Protein AF-A0A0B6XGG4-F1 (afdb_monomer_lite)

Structure (mmCIF, N/CA/C/O backbone):
data_AF-A0A0B6XGG4-F1
#
_entry.id   AF-A0A0B6XGG4-F1
#
loop_
_atom_site.group_PDB
_atom_site.id
_atom_site.type_symbol
_atom_site.label_atom_id
_atom_site.label_alt_id
_atom_site.label_comp_id
_atom_site.label_asym_id
_atom_site.label_entity_id
_atom_site.label_seq_id
_atom_site.pdbx_PDB_ins_code
_atom_site.Cartn_x
_atom_site.Cartn_y
_atom_site.Cartn_z
_atom_site.occupancy
_atom_site.B_iso_or_equiv
_atom_site.auth_seq_id
_atom_site.auth_comp_id
_atom_site.auth_asym_id
_atom_site.auth_atom_id
_atom_site.pdbx_PDB_model_num
ATOM 1 N N . MET A 1 1 ? 6.060 6.194 -51.217 1.00 42.22 1 MET A N 1
ATOM 2 C CA . MET A 1 1 ? 6.346 6.724 -49.867 1.00 42.22 1 MET A CA 1
ATOM 3 C C . MET A 1 1 ? 5.437 6.003 -48.885 1.00 42.22 1 MET A C 1
ATOM 5 O O . MET A 1 1 ? 4.230 6.150 -49.019 1.00 42.22 1 MET A O 1
ATOM 9 N N . ARG A 1 2 ? 5.967 5.172 -47.980 1.00 51.16 2 ARG A N 1
ATOM 10 C CA . ARG A 1 2 ? 5.187 4.666 -46.840 1.00 51.16 2 ARG A CA 1
ATOM 11 C C . ARG A 1 2 ? 5.647 5.401 -45.590 1.00 51.16 2 ARG A C 1
ATOM 13 O O . ARG A 1 2 ? 6.844 5.531 -45.354 1.00 51.16 2 ARG A O 1
ATOM 20 N N . GLN A 1 3 ? 4.668 5.974 -44.905 1.00 61.78 3 GLN A N 1
ATOM 21 C CA . GLN A 1 3 ? 4.800 6.651 -43.629 1.00 61.78 3 GLN A CA 1
ATOM 22 C C . GLN A 1 3 ? 4.923 5.580 -42.551 1.00 61.78 3 GLN A C 1
ATOM 24 O O . GLN A 1 3 ? 3.921 4.954 -42.238 1.00 61.78 3 GLN A O 1
ATOM 29 N N . ASP A 1 4 ? 6.102 5.406 -41.962 1.00 55.62 4 ASP A N 1
ATOM 30 C CA . ASP A 1 4 ? 6.227 4.644 -40.722 1.00 55.62 4 ASP A CA 1
ATOM 31 C C . ASP A 1 4 ? 6.861 5.567 -39.678 1.00 55.62 4 ASP A C 1
ATOM 33 O O . ASP A 1 4 ? 8.064 5.813 -39.665 1.00 55.62 4 ASP A O 1
ATOM 37 N N . ALA A 1 5 ? 6.018 6.135 -38.814 1.00 65.44 5 ALA A N 1
ATOM 38 C CA . ALA A 1 5 ? 6.427 6.996 -37.700 1.00 65.44 5 ALA A CA 1
ATOM 39 C C . ALA A 1 5 ? 7.083 6.211 -36.542 1.00 65.44 5 ALA A C 1
ATOM 41 O O . ALA A 1 5 ? 7.418 6.786 -35.506 1.00 65.44 5 ALA A O 1
ATOM 42 N N . CYS A 1 6 ? 7.264 4.895 -36.693 1.00 69.94 6 CYS A N 1
ATOM 43 C CA . CYS A 1 6 ? 7.815 4.011 -35.674 1.00 69.94 6 CYS A CA 1
ATOM 44 C C . CYS A 1 6 ? 9.075 3.297 -36.169 1.00 69.94 6 CYS A C 1
ATOM 46 O O . CYS A 1 6 ? 9.161 2.833 -37.301 1.00 69.94 6 CYS A O 1
ATOM 48 N N . SER A 1 7 ? 10.053 3.173 -35.273 1.00 87.25 7 SER A N 1
ATOM 49 C CA . SER A 1 7 ? 11.286 2.426 -35.518 1.00 87.25 7 SER A CA 1
ATOM 50 C C . SER A 1 7 ? 11.007 0.936 -35.754 1.00 87.25 7 SER A C 1
ATOM 52 O O . SER A 1 7 ? 10.170 0.338 -35.076 1.00 87.25 7 SER A O 1
ATOM 54 N N . VAL A 1 8 ? 11.792 0.313 -36.640 1.00 86.06 8 VAL A N 1
ATOM 55 C CA . VAL A 1 8 ? 11.779 -1.138 -36.919 1.00 86.06 8 VAL A CA 1
ATOM 56 C C . VAL A 1 8 ? 11.875 -1.972 -35.634 1.00 86.06 8 VAL A C 1
ATOM 58 O O . VAL A 1 8 ? 11.252 -3.025 -35.528 1.00 86.06 8 VAL A O 1
ATOM 61 N N . ARG A 1 9 ? 12.588 -1.481 -34.612 1.00 84.44 9 ARG A N 1
ATOM 62 C CA . ARG A 1 9 ? 12.707 -2.151 -33.307 1.00 84.44 9 ARG A CA 1
ATOM 63 C C . ARG A 1 9 ? 11.371 -2.238 -32.563 1.00 84.44 9 ARG A C 1
ATOM 65 O O . ARG A 1 9 ? 11.122 -3.230 -31.886 1.00 84.44 9 ARG A O 1
ATOM 72 N N . VAL A 1 10 ? 10.526 -1.213 -32.677 1.00 83.00 10 VAL A N 1
ATOM 73 C CA . VAL A 1 10 ? 9.190 -1.188 -32.056 1.00 83.00 10 VAL A CA 1
ATOM 74 C C . VAL A 1 10 ? 8.288 -2.214 -32.734 1.00 83.00 10 VAL A C 1
ATOM 76 O O . VAL A 1 10 ? 7.637 -2.997 -32.050 1.00 83.00 10 VAL A O 1
ATOM 79 N N . ILE A 1 11 ? 8.332 -2.264 -34.068 1.00 86.25 11 ILE A N 1
ATOM 80 C CA . ILE A 1 11 ? 7.570 -3.225 -34.875 1.00 86.25 11 ILE A CA 1
ATOM 81 C C . ILE A 1 11 ? 7.999 -4.658 -34.540 1.00 86.25 11 ILE A C 1
ATOM 83 O O . ILE A 1 11 ? 7.150 -5.503 -34.271 1.00 86.25 11 ILE A O 1
ATOM 87 N N . TYR A 1 12 ? 9.309 -4.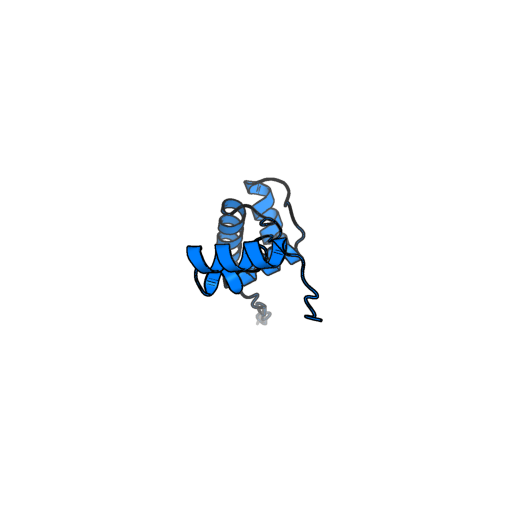922 -34.484 1.00 88.38 12 TYR A N 1
ATOM 88 C CA . TYR A 1 12 ? 9.841 -6.233 -34.107 1.00 88.38 12 TYR A CA 1
ATOM 89 C C . TYR A 1 12 ? 9.359 -6.666 -32.718 1.00 88.38 12 TYR A C 1
ATOM 91 O O . TYR A 1 12 ? 8.876 -7.784 -32.558 1.00 88.38 12 TYR A O 1
ATOM 99 N N . ASN A 1 13 ? 9.443 -5.773 -31.727 1.00 85.00 13 ASN A N 1
ATOM 100 C CA . ASN A 1 13 ? 9.016 -6.084 -30.367 1.00 85.00 13 ASN A CA 1
ATOM 101 C C . ASN A 1 13 ? 7.518 -6.419 -30.308 1.00 85.00 13 ASN A C 1
ATOM 103 O O . ASN A 1 13 ? 7.148 -7.391 -29.669 1.00 85.00 13 ASN A O 1
ATOM 107 N N . TRP A 1 14 ? 6.665 -5.673 -31.016 1.00 87.19 14 TRP A N 1
ATOM 108 C CA . TRP A 1 14 ? 5.224 -5.951 -31.070 1.00 87.19 14 TRP A CA 1
ATOM 109 C C . TRP A 1 14 ? 4.889 -7.285 -31.731 1.00 87.19 14 TRP A C 1
ATOM 111 O O . TRP A 1 14 ? 4.057 -8.030 -31.222 1.00 87.19 14 TRP A O 1
ATOM 121 N N . VAL A 1 15 ? 5.530 -7.602 -32.859 1.00 89.75 15 VAL A N 1
ATOM 122 C CA . VAL A 1 15 ? 5.312 -8.887 -33.541 1.00 89.75 15 VAL A CA 1
ATOM 123 C C . VAL A 1 15 ? 5.746 -10.043 -32.642 1.00 89.75 15 VAL A C 1
ATOM 125 O O . VAL A 1 15 ? 5.035 -11.040 -32.536 1.00 89.75 15 VAL A O 1
ATOM 128 N N . HIS A 1 16 ? 6.881 -9.893 -31.963 1.00 88.44 16 HIS A N 1
ATOM 129 C CA . HIS A 1 16 ? 7.404 -10.909 -31.061 1.00 88.44 16 HIS A CA 1
ATOM 130 C C . HIS A 1 16 ? 6.508 -11.097 -29.826 1.00 88.44 16 HIS A C 1
ATOM 132 O O . HIS A 1 16 ? 6.093 -12.217 -29.540 1.00 88.44 16 HIS A O 1
ATOM 138 N N . THR A 1 17 ? 6.100 -10.013 -29.152 1.00 87.31 17 THR A N 1
ATOM 139 C CA . THR A 1 17 ? 5.214 -10.108 -27.979 1.00 87.31 17 THR A CA 1
ATOM 140 C C . THR A 1 17 ? 3.815 -10.605 -28.327 1.00 87.31 17 THR A C 1
ATOM 142 O O . THR A 1 17 ? 3.201 -11.297 -27.516 1.00 87.31 17 THR A O 1
ATOM 145 N N . TRP A 1 18 ? 3.309 -10.302 -29.526 1.00 89.69 18 TRP A N 1
ATOM 146 C CA . TRP A 1 18 ? 2.075 -10.897 -30.037 1.00 89.69 18 TRP A CA 1
ATOM 147 C C . TRP A 1 18 ? 2.205 -12.410 -30.210 1.00 89.69 18 TRP A C 1
ATOM 149 O O . TRP A 1 18 ? 1.294 -13.149 -29.845 1.00 89.69 18 TRP A O 1
ATOM 159 N N . HIS A 1 19 ? 3.326 -12.880 -30.753 1.00 90.38 19 HIS A N 1
ATOM 160 C CA . HIS A 1 19 ? 3.526 -14.304 -30.989 1.00 90.38 19 HIS A CA 1
ATOM 161 C C . HIS A 1 19 ? 3.635 -15.099 -29.678 1.00 90.38 19 HIS A C 1
ATOM 163 O O . HIS A 1 19 ? 3.124 -16.215 -29.595 1.00 90.38 19 HIS A O 1
ATOM 169 N N . ASP A 1 20 ? 4.248 -14.510 -28.650 1.00 88.19 20 ASP A N 1
ATOM 170 C CA . ASP A 1 20 ? 4.486 -15.183 -27.370 1.00 88.19 20 ASP A CA 1
ATOM 171 C C . ASP A 1 20 ? 3.307 -15.062 -26.388 1.00 88.19 20 ASP A C 1
ATOM 173 O O . ASP A 1 20 ? 3.018 -15.996 -25.641 1.00 88.19 20 ASP A O 1
ATOM 177 N N . PHE A 1 21 ? 2.606 -13.921 -26.380 1.00 84.12 21 PHE A N 1
ATOM 178 C CA . PHE A 1 21 ? 1.598 -13.590 -25.359 1.00 84.12 21 PHE A CA 1
ATOM 179 C C . PHE A 1 21 ? 0.242 -13.157 -25.939 1.00 84.12 21 PHE A C 1
ATOM 181 O O . PHE A 1 21 ? -0.659 -12.752 -25.195 1.00 84.12 21 PHE A O 1
ATOM 188 N N . GLY A 1 22 ? 0.072 -13.214 -27.262 1.00 86.12 22 GLY A N 1
ATOM 189 C CA . GLY A 1 22 ? -1.150 -12.797 -27.944 1.00 86.12 22 GLY A CA 1
ATOM 190 C C . GLY A 1 22 ? -1.519 -11.344 -27.645 1.00 86.12 22 GLY A C 1
ATOM 191 O O . GLY A 1 22 ? -0.670 -10.465 -27.484 1.00 86.12 22 GLY A O 1
ATOM 192 N N . ILE A 1 23 ? -2.820 -11.084 -27.517 1.00 85.12 23 ILE A N 1
ATOM 193 C CA . ILE A 1 23 ? -3.336 -9.736 -27.246 1.00 85.12 23 ILE A CA 1
ATOM 194 C C . ILE A 1 23 ? -2.838 -9.159 -25.910 1.00 85.12 23 ILE A C 1
ATOM 196 O O . ILE A 1 23 ? -2.677 -7.945 -25.789 1.00 85.12 23 ILE A O 1
ATOM 200 N N . ALA A 1 24 ? -2.522 -10.011 -24.929 1.00 80.69 24 ALA A N 1
ATOM 201 C CA . ALA A 1 24 ? -1.978 -9.578 -23.645 1.00 80.69 24 ALA A CA 1
ATOM 202 C C . ALA A 1 24 ? -0.557 -9.004 -23.778 1.00 80.69 24 ALA A C 1
ATOM 204 O O . ALA A 1 24 ? -0.210 -8.095 -23.033 1.00 80.69 24 ALA A O 1
ATOM 205 N N . GLY A 1 25 ? 0.238 -9.465 -24.750 1.00 81.81 25 GLY A N 1
ATOM 206 C CA . GLY A 1 25 ? 1.577 -8.931 -25.034 1.00 81.81 25 GLY A CA 1
ATOM 207 C C . GLY A 1 25 ? 1.580 -7.570 -25.732 1.00 81.81 25 GLY A C 1
ATOM 208 O O . GLY A 1 25 ? 2.557 -6.831 -25.630 1.00 81.81 25 GLY A O 1
ATOM 209 N N . LEU A 1 26 ? 0.490 -7.225 -26.425 1.00 83.19 26 LEU A N 1
ATOM 210 C CA . LEU A 1 26 ? 0.310 -5.913 -27.057 1.00 83.19 26 LEU A CA 1
ATOM 211 C C . LEU A 1 26 ? -0.318 -4.892 -26.100 1.00 83.19 26 LEU A C 1
ATOM 213 O O . LEU A 1 26 ? 0.040 -3.717 -26.126 1.00 83.19 26 LEU A O 1
ATOM 217 N N . LEU A 1 27 ? -1.252 -5.341 -25.256 1.00 80.56 27 LEU A N 1
ATOM 218 C CA . LEU A 1 27 ? -1.910 -4.507 -24.242 1.00 80.56 27 LEU A CA 1
ATOM 219 C C . LEU A 1 27 ? -1.107 -4.408 -22.938 1.00 80.56 27 LEU A C 1
ATOM 221 O O . LEU A 1 27 ? -1.340 -3.508 -22.129 1.00 80.56 27 LEU A O 1
ATOM 225 N N . GLY A 1 28 ? -0.161 -5.323 -22.734 1.00 68.19 28 GLY A N 1
ATOM 226 C CA . GLY A 1 28 ? 0.811 -5.298 -21.656 1.00 68.19 28 GLY A CA 1
ATOM 227 C C . GLY A 1 28 ? 1.764 -4.130 -21.852 1.00 68.19 28 GLY A C 1
ATOM 228 O O . GLY A 1 28 ? 2.791 -4.246 -22.515 1.00 68.19 28 GLY A O 1
ATOM 229 N N . GLY A 1 29 ? 1.413 -2.981 -21.278 1.00 66.12 29 GLY A N 1
ATOM 230 C CA . GLY A 1 29 ? 2.325 -1.851 -21.166 1.00 66.12 29 GLY A CA 1
ATOM 231 C C . GLY A 1 29 ? 3.589 -2.226 -20.389 1.00 66.12 29 GLY A C 1
ATOM 232 O O . GLY A 1 29 ? 3.693 -3.299 -19.795 1.00 66.12 29 GLY A O 1
ATOM 233 N N . HIS A 1 30 ? 4.559 -1.313 -20.369 1.00 64.06 30 HIS A N 1
ATOM 234 C CA . HIS A 1 30 ? 5.780 -1.467 -19.584 1.00 64.06 30 HIS A CA 1
ATOM 235 C C . HIS A 1 30 ? 5.454 -1.967 -18.165 1.00 64.06 30 HIS A C 1
ATOM 237 O O . HIS A 1 30 ? 4.789 -1.269 -17.399 1.00 64.06 30 HIS A O 1
ATOM 243 N N . ALA A 1 31 ? 5.949 -3.155 -17.804 1.00 55.34 31 ALA A N 1
ATOM 244 C CA . ALA A 1 31 ? 5.810 -3.755 -16.474 1.00 55.34 31 ALA A CA 1
ATOM 245 C C . ALA A 1 31 ? 6.657 -3.025 -15.404 1.00 55.34 31 ALA A C 1
ATOM 247 O O . ALA A 1 31 ? 7.156 -3.626 -14.458 1.00 55.34 31 ALA A O 1
ATOM 248 N N . GLY A 1 32 ? 6.857 -1.716 -15.567 1.00 53.59 32 GLY A N 1
ATOM 249 C CA . GLY A 1 32 ? 7.548 -0.832 -14.640 1.00 53.59 32 GLY A CA 1
ATOM 250 C C . GLY A 1 32 ? 6.550 -0.189 -13.693 1.00 53.59 32 GLY A C 1
ATOM 251 O O . GLY A 1 32 ? 6.198 0.981 -13.837 1.00 53.59 32 GLY A O 1
ATOM 252 N N . GLY A 1 33 ? 6.073 -0.963 -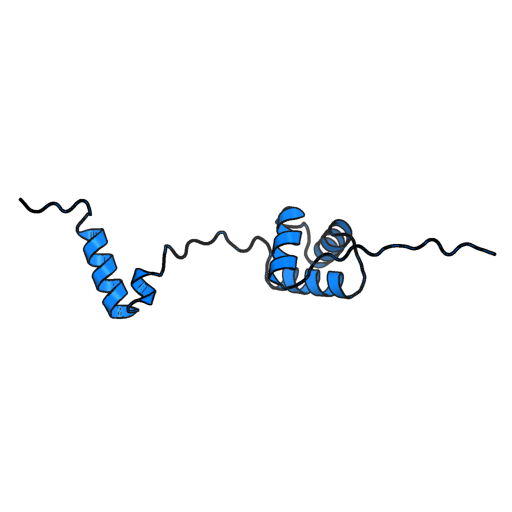12.724 1.00 59.78 33 GLY A N 1
ATOM 253 C CA . GLY A 1 33 ? 5.424 -0.405 -11.544 1.00 59.78 33 GLY A CA 1
ATOM 254 C C . GLY A 1 33 ? 6.474 0.089 -10.551 1.00 59.78 33 GLY A C 1
ATOM 255 O O . GLY A 1 33 ? 7.537 -0.513 -10.408 1.00 59.78 33 GLY A O 1
ATOM 256 N N . ARG A 1 34 ? 6.181 1.175 -9.828 1.00 58.75 34 ARG A N 1
ATOM 257 C CA . ARG A 1 34 ? 6.993 1.583 -8.673 1.00 58.75 34 ARG A CA 1
ATOM 258 C C . ARG A 1 34 ? 7.009 0.420 -7.670 1.00 58.75 34 ARG A C 1
ATOM 260 O O . ARG A 1 34 ? 5.941 -0.119 -7.376 1.00 58.75 34 ARG A O 1
ATOM 267 N N . TYR A 1 35 ? 8.191 0.040 -7.175 1.00 58.31 35 TYR A N 1
ATOM 268 C CA . TYR A 1 35 ? 8.332 -0.998 -6.147 1.00 58.31 35 TYR A CA 1
ATOM 269 C C . TYR A 1 35 ? 7.339 -0.756 -5.005 1.00 58.31 35 TYR A C 1
ATOM 271 O O . TYR A 1 35 ? 7.092 0.393 -4.620 1.00 58.31 35 TYR A O 1
ATOM 279 N N . LEU A 1 36 ? 6.754 -1.844 -4.496 1.00 63.28 36 LEU A N 1
ATOM 280 C CA . LEU A 1 36 ? 5.882 -1.820 -3.326 1.00 63.28 36 LEU A CA 1
ATOM 281 C C . LEU A 1 36 ? 6.604 -1.061 -2.213 1.00 63.28 36 LEU A C 1
ATOM 283 O O . LEU A 1 36 ? 7.663 -1.474 -1.756 1.00 63.28 36 LEU A O 1
ATOM 287 N N . ALA A 1 37 ? 6.031 0.071 -1.803 1.00 74.25 37 ALA A N 1
ATOM 288 C CA . ALA A 1 37 ? 6.639 0.952 -0.811 1.00 74.25 37 ALA A CA 1
ATOM 289 C C . ALA A 1 37 ? 6.726 0.311 0.584 1.00 74.25 37 ALA A C 1
ATOM 291 O O . ALA A 1 37 ? 7.215 0.945 1.503 1.00 74.25 37 ALA A O 1
ATOM 292 N N . MET A 1 38 ? 6.203 -0.904 0.745 1.00 82.44 38 MET A N 1
ATOM 293 C CA . MET A 1 38 ? 6.096 -1.658 1.981 1.00 82.44 38 MET A CA 1
ATOM 294 C C . MET A 1 38 ? 6.163 -3.147 1.627 1.00 82.44 38 MET A C 1
ATOM 296 O O . MET A 1 38 ? 5.540 -3.561 0.644 1.00 82.44 38 MET A O 1
ATOM 300 N N . THR A 1 39 ? 6.913 -3.942 2.390 1.00 87.44 39 THR A N 1
ATOM 301 C CA . THR A 1 39 ? 7.009 -5.385 2.129 1.00 87.44 39 THR A CA 1
ATOM 302 C C . THR A 1 39 ? 5.672 -6.081 2.435 1.00 87.44 39 THR A C 1
ATOM 304 O O . THR A 1 39 ? 4.874 -5.553 3.219 1.00 87.44 39 THR A O 1
ATOM 307 N N . PRO A 1 40 ? 5.379 -7.249 1.834 1.00 86.50 40 PRO A N 1
ATOM 308 C CA . PRO A 1 40 ? 4.140 -7.985 2.100 1.00 86.50 40 PRO A CA 1
ATOM 309 C C . PRO A 1 40 ? 3.894 -8.264 3.592 1.00 86.50 40 PRO A C 1
ATOM 311 O O . PRO A 1 40 ? 2.755 -8.190 4.053 1.00 86.50 40 PRO A O 1
ATOM 314 N N . GLU A 1 41 ? 4.953 -8.512 4.361 1.00 88.62 41 GLU A N 1
ATOM 315 C CA . GLU A 1 41 ? 4.906 -8.813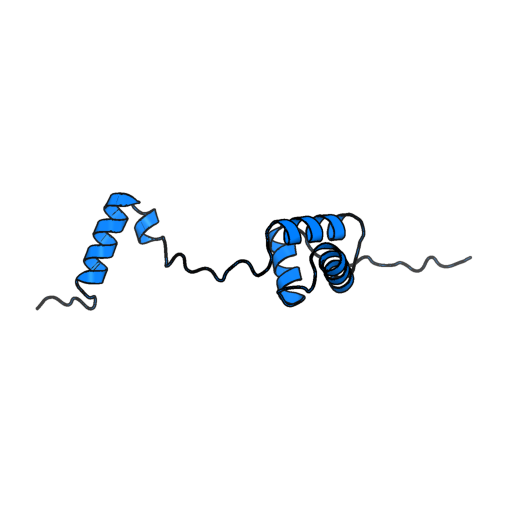 5.797 1.00 88.62 41 GLU A CA 1
ATOM 316 C C . GLU A 1 41 ? 4.484 -7.586 6.620 1.00 88.62 41 GLU A C 1
ATOM 318 O O . GLU A 1 41 ? 3.637 -7.676 7.517 1.00 88.62 41 GLU A O 1
ATOM 323 N N . MET A 1 42 ? 5.024 -6.412 6.277 1.00 90.88 42 MET A N 1
ATOM 324 C CA . MET A 1 42 ? 4.626 -5.141 6.883 1.00 90.88 42 MET A CA 1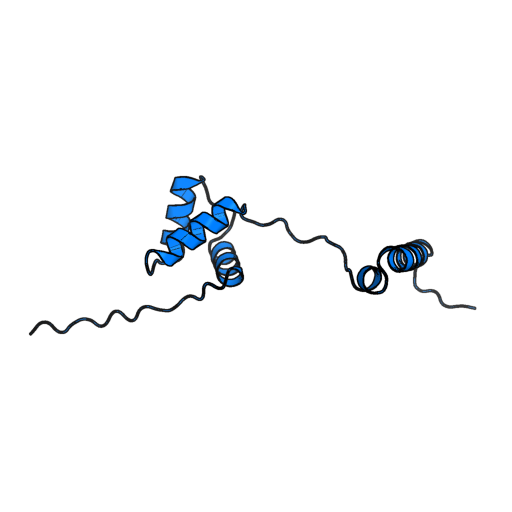
ATOM 325 C C . MET A 1 42 ? 3.165 -4.807 6.558 1.00 90.88 42 MET A C 1
ATOM 327 O O . MET A 1 42 ? 2.439 -4.319 7.425 1.00 90.88 42 MET A O 1
ATOM 331 N N . ILE A 1 43 ? 2.707 -5.114 5.336 1.00 89.75 43 ILE A N 1
ATOM 332 C CA . ILE A 1 43 ? 1.307 -4.918 4.929 1.00 89.75 43 ILE A CA 1
ATOM 333 C C . ILE A 1 43 ? 0.377 -5.814 5.748 1.00 89.75 43 ILE A C 1
ATOM 335 O O . ILE A 1 43 ? -0.625 -5.320 6.262 1.00 89.75 43 ILE A O 1
ATOM 339 N N . ALA A 1 44 ? 0.707 -7.098 5.900 1.00 91.06 44 ALA A N 1
ATOM 340 C CA . ALA A 1 44 ? -0.079 -8.027 6.712 1.00 91.06 44 ALA A CA 1
ATOM 341 C C . ALA A 1 44 ? -0.188 -7.541 8.165 1.00 91.06 44 ALA A C 1
ATOM 343 O O . ALA A 1 44 ? -1.285 -7.445 8.712 1.00 91.06 44 ALA A O 1
ATOM 344 N N . THR A 1 45 ? 0.933 -7.109 8.743 1.00 91.25 45 THR A N 1
ATOM 345 C CA . THR A 1 45 ? 0.978 -6.544 10.100 1.00 91.25 45 THR A CA 1
ATOM 346 C C . THR A 1 45 ? 0.112 -5.288 10.226 1.00 91.25 45 THR A C 1
ATOM 348 O O . THR A 1 45 ? -0.646 -5.143 11.184 1.00 91.25 45 THR A O 1
ATOM 351 N N . ALA A 1 46 ? 0.182 -4.383 9.246 1.00 89.69 46 ALA A N 1
ATOM 352 C CA . ALA A 1 46 ? -0.632 -3.172 9.228 1.00 89.69 46 ALA A CA 1
ATOM 353 C C . ALA A 1 46 ? -2.135 -3.486 9.147 1.00 89.69 46 ALA A C 1
ATOM 355 O O . ALA A 1 46 ? -2.938 -2.803 9.783 1.00 89.69 46 ALA A O 1
ATOM 356 N N . VAL A 1 47 ? -2.514 -4.520 8.386 1.00 89.94 47 VAL A N 1
ATOM 357 C CA . VAL A 1 47 ? -3.900 -5.000 8.278 1.00 89.94 47 VAL A CA 1
ATOM 358 C C . VAL A 1 47 ? -4.375 -5.597 9.601 1.00 89.94 47 VAL A C 1
ATOM 360 O O . VAL A 1 47 ? -5.453 -5.233 10.062 1.00 89.94 47 VAL A O 1
ATOM 363 N N . GLU A 1 48 ? -3.578 -6.448 10.249 1.00 90.38 48 GLU A N 1
ATOM 364 C CA . GLU A 1 48 ? -3.920 -7.019 11.560 1.00 90.38 48 GLU A CA 1
ATOM 365 C C . GLU A 1 48 ? -4.166 -5.929 12.612 1.00 90.38 48 GLU A C 1
ATOM 367 O O . GLU A 1 48 ? -5.193 -5.944 13.292 1.00 90.38 48 GLU A O 1
ATOM 372 N N . ILE A 1 49 ? -3.266 -4.943 12.696 1.00 88.62 49 ILE A N 1
ATOM 373 C CA . ILE A 1 49 ? -3.381 -3.815 13.631 1.00 88.62 49 ILE A CA 1
ATOM 374 C C . ILE A 1 49 ? -4.606 -2.948 13.303 1.00 88.62 49 ILE A C 1
ATOM 376 O O . ILE A 1 49 ? -5.298 -2.480 14.203 1.00 88.62 49 ILE A O 1
ATOM 380 N N . ALA A 1 50 ? -4.901 -2.727 12.021 1.00 87.62 50 ALA A N 1
ATOM 381 C CA . ALA A 1 50 ? -6.078 -1.964 11.608 1.00 87.62 50 ALA A CA 1
ATOM 382 C C . ALA A 1 50 ? -7.404 -2.695 11.892 1.00 87.62 50 ALA A C 1
ATOM 384 O O . ALA A 1 50 ? -8.440 -2.044 12.029 1.00 87.62 50 ALA A O 1
ATOM 385 N N . CYS A 1 51 ? -7.383 -4.028 11.948 1.00 83.69 51 CYS A N 1
ATOM 386 C CA . CYS A 1 51 ? -8.556 -4.860 12.210 1.00 83.69 51 CYS A CA 1
ATOM 387 C C . CYS A 1 51 ? -8.833 -5.072 13.704 1.00 83.69 51 CYS A C 1
ATOM 389 O O . CYS A 1 51 ? -9.985 -5.322 14.061 1.00 83.69 51 CYS A O 1
ATOM 391 N N . SER A 1 52 ? -7.820 -4.996 14.572 1.00 81.12 52 SER A N 1
ATOM 392 C CA . SER A 1 52 ? -7.986 -5.248 16.010 1.00 81.12 52 SER A CA 1
ATOM 393 C C . SER A 1 52 ? -8.756 -4.135 16.725 1.00 81.12 52 SER A C 1
ATOM 395 O O . SER A 1 52 ? -9.603 -4.408 17.574 1.00 81.12 52 SER A O 1
ATOM 397 N N . GLU A 1 53 ? -8.506 -2.879 16.360 1.00 70.56 53 GLU A N 1
ATOM 398 C CA . GLU A 1 53 ? -9.120 -1.704 16.974 1.00 70.56 53 GLU A CA 1
ATOM 399 C C . GLU A 1 53 ? -9.395 -0.618 15.924 1.00 70.56 53 GLU A C 1
ATOM 401 O O . GLU A 1 53 ? -8.719 -0.524 14.901 1.00 70.56 53 GLU A O 1
ATOM 406 N N . SER A 1 54 ? -10.362 0.274 16.187 1.00 69.88 54 SER A N 1
ATOM 407 C CA . SER A 1 54 ? -10.589 1.463 15.352 1.00 69.88 54 SER A CA 1
ATOM 408 C C . SER A 1 54 ? -9.480 2.501 15.580 1.00 69.88 54 SER A C 1
ATOM 410 O O . SER A 1 54 ? -9.688 3.531 16.230 1.00 69.88 54 SER A O 1
ATOM 412 N N . LEU A 1 55 ? -8.280 2.203 15.089 1.00 76.19 55 LEU A N 1
ATOM 413 C CA . LEU A 1 55 ? -7.085 3.015 15.268 1.00 76.19 55 LEU A CA 1
ATOM 414 C C . LEU A 1 55 ? -6.990 4.128 14.228 1.00 76.19 55 LEU A C 1
ATOM 416 O O . LEU A 1 55 ? -7.480 4.041 13.101 1.00 76.19 55 LEU A O 1
ATOM 420 N N . THR A 1 56 ? -6.318 5.209 14.617 1.00 84.50 56 THR A N 1
ATOM 421 C CA . THR A 1 56 ? -5.886 6.223 13.660 1.00 84.50 56 THR A CA 1
ATOM 422 C C . THR A 1 56 ? -4.733 5.677 12.824 1.00 84.50 56 THR A C 1
ATOM 424 O O . THR A 1 56 ? -3.942 4.852 13.277 1.00 84.50 56 THR A O 1
ATOM 427 N N . LEU A 1 57 ? -4.595 6.195 11.606 1.00 87.12 57 LEU A N 1
ATOM 428 C CA . LEU A 1 57 ? -3.528 5.816 10.680 1.00 87.12 57 LEU A CA 1
ATOM 429 C C . LEU A 1 57 ? -2.119 5.961 11.286 1.00 87.12 57 LEU A C 1
ATOM 431 O O . LEU A 1 57 ? -1.256 5.131 11.034 1.00 87.12 57 LEU A O 1
ATOM 435 N N . ALA A 1 58 ? -1.905 6.981 12.124 1.00 88.12 58 ALA A N 1
ATOM 436 C CA . ALA A 1 58 ? -0.641 7.191 12.827 1.00 88.12 58 ALA A CA 1
ATOM 437 C C . ALA A 1 58 ? -0.355 6.102 13.877 1.00 88.12 58 ALA A C 1
ATOM 439 O O . ALA A 1 58 ? 0.785 5.672 14.008 1.00 88.12 58 ALA A O 1
ATOM 440 N N . ARG A 1 59 ? -1.380 5.612 14.593 1.00 88.50 59 ARG A N 1
ATOM 441 C CA . ARG A 1 59 ? -1.214 4.498 15.545 1.00 88.50 59 ARG A CA 1
ATOM 442 C C . ARG A 1 59 ? -0.915 3.183 14.829 1.00 88.50 59 ARG A C 1
ATOM 444 O O . ARG A 1 59 ? -0.123 2.398 15.332 1.00 88.50 59 ARG A O 1
ATOM 451 N N . ILE A 1 60 ? -1.502 2.974 13.648 1.00 89.06 60 ILE A N 1
ATOM 452 C CA . ILE A 1 60 ? -1.177 1.819 12.801 1.00 89.06 60 ILE A CA 1
ATOM 453 C C . ILE A 1 60 ? 0.285 1.897 12.345 1.00 89.06 60 ILE A C 1
ATOM 455 O O . ILE A 1 60 ? 0.999 0.910 12.464 1.00 89.06 60 ILE A O 1
ATOM 459 N N . ALA A 1 61 ? 0.747 3.064 11.882 1.00 90.75 61 ALA A N 1
ATOM 460 C CA . ALA A 1 61 ? 2.145 3.255 11.495 1.00 90.75 61 ALA A CA 1
ATOM 461 C C . ALA A 1 61 ? 3.111 2.951 12.647 1.00 90.75 61 ALA A C 1
ATOM 463 O O . ALA A 1 61 ? 4.007 2.140 12.459 1.00 90.75 61 ALA A O 1
ATOM 464 N N . LEU A 1 62 ? 2.867 3.499 13.843 1.00 90.94 62 LEU A N 1
ATOM 465 C CA . LEU A 1 62 ? 3.688 3.216 15.027 1.00 90.94 62 LEU A CA 1
ATOM 466 C C . LEU A 1 62 ? 3.731 1.720 15.368 1.00 90.94 62 LEU A C 1
ATOM 468 O O . LEU A 1 62 ? 4.794 1.186 15.659 1.00 90.94 62 LEU A O 1
ATOM 472 N N . GLY A 1 63 ? 2.592 1.023 15.299 1.00 90.06 63 GLY A N 1
ATOM 473 C CA . GLY A 1 63 ? 2.549 -0.416 15.577 1.00 90.06 63 GLY A CA 1
ATOM 474 C C . GLY A 1 63 ? 3.274 -1.266 14.524 1.00 90.06 63 GLY A C 1
ATOM 475 O O . GLY A 1 63 ? 3.807 -2.327 14.843 1.00 90.06 63 GLY A O 1
ATOM 476 N N . VAL A 1 64 ? 3.326 -0.806 13.270 1.00 91.06 64 VAL A N 1
ATOM 477 C CA . VAL A 1 64 ? 4.160 -1.431 12.230 1.00 91.06 64 VAL A CA 1
ATOM 478 C C . VAL A 1 64 ? 5.637 -1.139 12.492 1.00 91.06 64 VAL A C 1
ATOM 480 O O . VAL A 1 64 ? 6.456 -2.050 12.377 1.00 91.06 64 VAL A O 1
ATOM 483 N N . GLU A 1 65 ? 5.966 0.094 12.881 1.00 91.94 65 GLU A N 1
ATOM 484 C CA . GLU A 1 65 ? 7.338 0.513 13.174 1.00 91.94 65 GLU A CA 1
ATOM 485 C C . GLU A 1 65 ? 7.950 -0.234 14.359 1.00 91.94 65 GLU A C 1
ATOM 487 O O . GLU A 1 65 ? 9.118 -0.611 14.313 1.00 91.94 65 GLU A O 1
ATOM 492 N N . GLU A 1 66 ? 7.154 -0.520 15.388 1.00 91.50 66 GLU A N 1
ATOM 493 C CA . GLU A 1 66 ? 7.590 -1.296 16.552 1.00 91.50 66 GLU A CA 1
ATOM 494 C C . GLU A 1 66 ? 8.007 -2.730 16.181 1.00 91.50 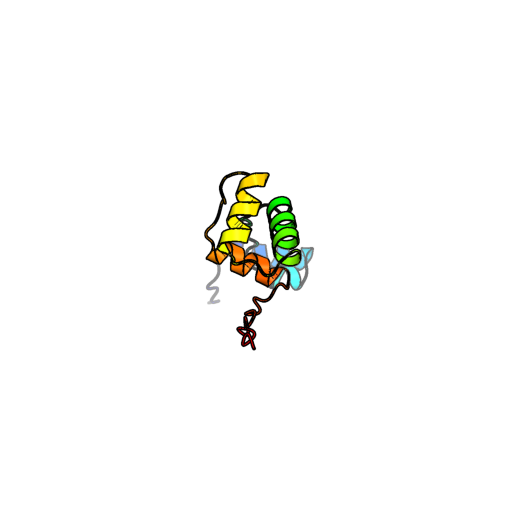66 GLU A C 1
ATOM 496 O O . GLU A 1 66 ? 8.944 -3.275 16.762 1.00 91.50 66 GLU A O 1
ATOM 501 N N . LYS A 1 67 ? 7.345 -3.339 15.187 1.00 90.12 67 LYS A N 1
ATOM 502 C CA . LYS A 1 67 ? 7.618 -4.722 14.763 1.00 90.12 67 LYS A CA 1
ATOM 503 C C . LYS A 1 67 ? 8.677 -4.841 13.667 1.00 90.12 67 LYS A C 1
ATOM 505 O O . LYS A 1 67 ? 9.404 -5.829 13.647 1.00 90.12 67 LYS A O 1
ATOM 510 N N . HIS A 1 68 ? 8.740 -3.879 12.746 1.00 88.31 68 HIS A N 1
ATOM 511 C CA . HIS A 1 68 ? 9.536 -3.984 11.511 1.00 88.31 68 HIS A CA 1
ATOM 512 C C . HIS A 1 68 ? 10.591 -2.883 11.350 1.00 88.31 68 HIS A C 1
ATOM 514 O O . HIS A 1 68 ? 11.348 -2.898 10.381 1.00 88.31 68 HIS A O 1
ATOM 520 N N . GLY A 1 69 ? 10.667 -1.937 12.288 1.00 87.31 69 GLY A N 1
ATOM 521 C CA . GLY A 1 69 ? 11.523 -0.759 12.179 1.00 87.31 69 GLY A CA 1
ATOM 522 C C . GLY A 1 69 ? 10.887 0.378 11.365 1.00 87.31 69 GLY A C 1
ATOM 523 O O . GLY A 1 69 ? 9.721 0.295 10.981 1.00 87.31 69 GLY A O 1
ATOM 524 N N . PRO A 1 70 ? 11.634 1.468 11.109 1.00 87.06 70 PRO A N 1
ATOM 525 C CA . PRO A 1 70 ? 11.096 2.712 10.554 1.00 87.06 70 PRO A CA 1
ATOM 526 C C . PRO A 1 70 ? 10.276 2.519 9.276 1.00 87.06 70 PRO A C 1
ATOM 528 O O . PRO A 1 70 ? 10.673 1.762 8.383 1.00 87.06 70 PRO A O 1
ATOM 531 N N . LEU A 1 71 ? 9.155 3.238 9.155 1.00 85.94 71 LEU A N 1
ATOM 532 C CA . LEU A 1 71 ? 8.267 3.055 8.015 1.00 85.94 71 LEU A CA 1
ATOM 533 C C . LEU A 1 71 ? 8.972 3.506 6.716 1.00 85.94 71 LEU A C 1
ATOM 535 O O . LEU A 1 71 ? 9.392 4.660 6.610 1.00 85.94 71 LEU A O 1
ATOM 539 N N . PRO A 1 72 ? 9.049 2.657 5.675 1.00 84.38 72 PRO A N 1
ATOM 540 C CA . PRO A 1 72 ? 9.702 2.995 4.405 1.00 84.38 72 PRO A CA 1
ATOM 541 C C . PRO A 1 72 ? 8.923 4.015 3.558 1.00 84.38 72 PRO A C 1
ATOM 543 O O . PRO A 1 72 ? 9.366 4.403 2.474 1.00 84.38 72 PRO A O 1
ATOM 546 N N . CYS A 1 73 ? 7.735 4.434 4.001 1.00 85.50 73 CYS A N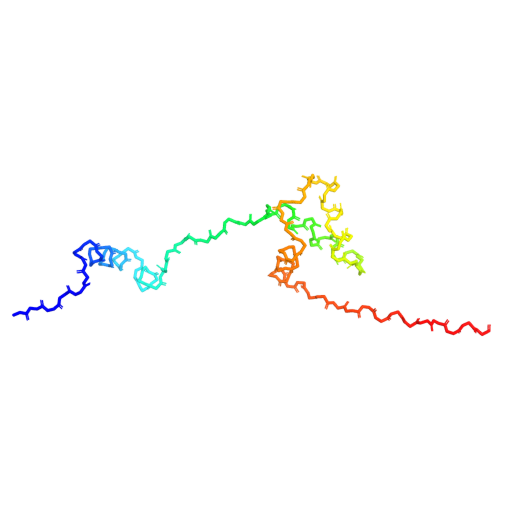 1
ATOM 547 C CA . CYS A 1 73 ? 6.828 5.260 3.220 1.00 85.50 73 CYS A CA 1
ATOM 548 C C . CYS A 1 73 ? 6.079 6.288 4.073 1.00 85.50 73 CYS A C 1
ATOM 550 O O . CYS A 1 73 ? 6.038 6.217 5.295 1.00 85.50 73 CYS A O 1
ATOM 552 N N . THR A 1 74 ? 5.412 7.232 3.413 1.00 89.38 74 THR A N 1
ATOM 553 C CA . THR A 1 74 ? 4.557 8.215 4.087 1.00 89.38 74 THR A CA 1
ATOM 554 C C . THR A 1 74 ? 3.261 7.587 4.607 1.00 89.38 74 THR A C 1
ATOM 556 O O . THR A 1 74 ? 2.785 6.577 4.079 1.00 89.38 74 THR A O 1
ATOM 559 N N . LEU A 1 75 ? 2.614 8.246 5.576 1.00 89.31 75 LEU A N 1
ATOM 560 C CA . LEU A 1 75 ? 1.285 7.849 6.060 1.00 89.31 75 LEU A CA 1
ATOM 561 C C . LEU A 1 75 ? 0.245 7.780 4.928 1.00 89.31 75 LEU A C 1
ATOM 563 O O . LEU A 1 75 ? -0.564 6.859 4.890 1.00 89.31 75 LEU A O 1
ATOM 567 N N . GLU A 1 76 ? 0.281 8.695 3.956 1.00 88.62 76 GLU A N 1
ATOM 568 C CA . GLU A 1 76 ? -0.626 8.639 2.799 1.00 88.62 76 GLU A CA 1
ATOM 569 C C . GLU A 1 76 ? -0.439 7.369 1.962 1.00 88.62 76 GLU A C 1
ATOM 571 O O . GLU A 1 76 ? -1.405 6.813 1.433 1.00 88.62 76 GLU A O 1
ATOM 576 N N . THR A 1 77 ? 0.803 6.896 1.847 1.00 89.06 77 THR A N 1
ATOM 577 C CA . THR A 1 77 ? 1.115 5.652 1.142 1.00 89.06 77 THR A CA 1
ATOM 578 C C . THR A 1 77 ? 0.582 4.458 1.925 1.00 89.06 77 THR A C 1
ATOM 580 O O . THR A 1 77 ? -0.079 3.608 1.333 1.00 89.06 77 THR A O 1
ATOM 583 N N . LEU A 1 78 ? 0.752 4.444 3.252 1.00 88.69 78 LEU A N 1
ATOM 584 C CA . LEU A 1 78 ? 0.136 3.449 4.133 1.00 88.69 78 LEU A CA 1
ATOM 585 C C . LEU A 1 78 ? -1.394 3.423 3.966 1.00 88.69 78 LEU A C 1
ATOM 587 O O . LEU A 1 78 ? -1.969 2.355 3.772 1.00 88.69 78 LEU A O 1
ATOM 591 N N . ALA A 1 79 ? -2.058 4.582 3.941 1.00 88.31 79 ALA A N 1
ATOM 592 C CA . ALA A 1 79 ? -3.505 4.658 3.730 1.00 88.31 79 ALA A CA 1
ATOM 593 C C . ALA A 1 79 ? -3.937 4.074 2.377 1.00 88.31 79 ALA A C 1
ATOM 595 O O . ALA A 1 79 ? -4.910 3.320 2.307 1.00 88.31 79 ALA A O 1
ATOM 596 N N . LYS A 1 80 ? -3.213 4.396 1.296 1.00 88.75 80 LYS A N 1
ATOM 597 C CA . LYS A 1 80 ? -3.475 3.834 -0.040 1.00 88.75 80 LYS A CA 1
ATOM 598 C C . LYS A 1 80 ? -3.277 2.320 -0.057 1.00 88.75 80 LYS A C 1
ATOM 600 O O . LYS A 1 80 ? -4.089 1.616 -0.656 1.00 88.75 80 LYS A O 1
ATOM 605 N N . THR A 1 81 ? -2.244 1.824 0.618 1.00 89.06 81 THR A N 1
ATOM 606 C CA . THR A 1 81 ? -1.963 0.391 0.741 1.00 89.06 81 THR A CA 1
ATOM 607 C C . THR A 1 81 ? -3.076 -0.332 1.494 1.00 89.06 81 THR A C 1
ATOM 609 O O . THR A 1 81 ? -3.599 -1.316 0.980 1.00 89.06 81 THR A O 1
ATOM 612 N N . LEU A 1 82 ? -3.523 0.191 2.639 1.00 88.19 82 LEU A N 1
ATOM 613 C CA . LEU A 1 82 ? -4.645 -0.383 3.395 1.00 88.19 82 LEU A CA 1
ATOM 614 C C . LEU A 1 82 ? -5.946 -0.363 2.577 1.00 88.19 82 LEU A C 1
ATOM 616 O O . LEU A 1 82 ? -6.661 -1.363 2.529 1.00 88.19 82 LEU A O 1
ATOM 620 N N . LYS A 1 83 ? -6.209 0.722 1.838 1.00 88.25 83 LYS A N 1
ATOM 621 C CA . LYS A 1 83 ? -7.359 0.807 0.924 1.00 88.25 83 LYS A CA 1
ATOM 622 C C . LYS A 1 83 ? -7.302 -0.241 -0.188 1.00 88.25 83 LYS A C 1
ATOM 624 O O . LYS A 1 83 ? -8.331 -0.814 -0.536 1.00 88.25 83 LYS A O 1
ATOM 629 N N . LYS A 1 84 ? -6.111 -0.521 -0.729 1.00 86.44 84 LYS A N 1
ATOM 630 C CA . LYS A 1 84 ? -5.900 -1.590 -1.719 1.00 86.44 84 LYS A CA 1
ATOM 631 C C . LYS A 1 84 ? -6.176 -2.982 -1.134 1.00 86.44 84 LYS A C 1
ATOM 633 O O . LYS A 1 84 ? -6.632 -3.847 -1.869 1.00 86.44 84 LYS A O 1
ATOM 638 N N . GLN A 1 85 ? -5.963 -3.170 0.170 1.00 85.94 85 GLN A N 1
ATOM 639 C CA . GLN A 1 85 ? -6.327 -4.389 0.908 1.00 85.94 85 GLN A CA 1
ATOM 640 C C . GLN A 1 85 ? -7.817 -4.450 1.298 1.00 85.94 85 GLN A C 1
ATOM 642 O O . GLN A 1 85 ? -8.227 -5.322 2.055 1.00 85.94 85 GLN A O 1
ATOM 647 N N . GLY A 1 86 ? -8.648 -3.523 0.808 1.00 85.50 86 GLY A N 1
ATOM 648 C CA . GLY A 1 86 ? -10.086 -3.494 1.085 1.00 85.50 86 GLY A CA 1
ATOM 649 C C . GLY A 1 86 ? -10.471 -2.796 2.391 1.00 85.50 86 GLY A C 1
ATOM 650 O O . GLY A 1 86 ? -11.661 -2.651 2.677 1.00 85.50 86 GLY A O 1
ATOM 651 N N . LEU A 1 87 ? -9.506 -2.295 3.167 1.00 82.75 87 LEU A N 1
ATOM 652 C CA . LEU A 1 87 ? -9.795 -1.552 4.389 1.00 82.75 87 LEU A CA 1
ATOM 653 C C . LEU A 1 87 ? -10.231 -0.129 4.047 1.00 82.75 87 LEU A C 1
ATOM 655 O O . LEU A 1 87 ? -9.479 0.671 3.491 1.00 82.75 87 LEU A O 1
ATOM 659 N N . THR A 1 88 ? -11.461 0.210 4.415 1.00 77.62 88 THR A N 1
ATOM 660 C CA . THR A 1 88 ? -11.980 1.572 4.281 1.00 77.62 88 THR A CA 1
ATOM 661 C C . THR A 1 88 ? -12.035 2.229 5.648 1.00 77.62 88 THR A C 1
ATOM 663 O O . THR A 1 88 ? -12.600 1.678 6.591 1.00 77.62 88 THR A O 1
ATOM 666 N N . TYR A 1 89 ? -11.484 3.439 5.752 1.00 70.62 89 TYR A N 1
ATOM 667 C CA . TYR A 1 89 ? -11.582 4.222 6.976 1.00 70.62 89 TYR A CA 1
ATOM 668 C C . TYR A 1 89 ? -13.050 4.535 7.291 1.00 70.62 89 TYR A C 1
ATOM 670 O O . TYR A 1 89 ? -13.716 5.261 6.548 1.00 70.62 89 TYR A O 1
ATOM 678 N N . LYS A 1 90 ? -13.545 4.018 8.418 1.00 65.69 90 LYS A N 1
ATOM 679 C CA . LYS A 1 90 ? -14.858 4.362 8.963 1.00 65.69 90 LYS A CA 1
ATOM 680 C C . LYS A 1 90 ? -14.659 5.217 10.206 1.00 65.69 90 LYS A C 1
ATOM 682 O O . LYS A 1 90 ? -14.074 4.780 11.191 1.00 65.69 90 LYS A O 1
ATOM 687 N N . ARG A 1 91 ? -15.158 6.453 10.168 1.00 63.28 91 ARG A N 1
ATOM 688 C CA . ARG A 1 91 ? -15.096 7.363 11.316 1.00 63.28 91 ARG A CA 1
ATOM 689 C C . ARG A 1 91 ? -15.970 6.797 12.438 1.00 63.28 91 ARG A C 1
ATOM 691 O O . ARG A 1 91 ? -17.193 6.751 12.296 1.00 63.28 91 ARG A O 1
ATOM 698 N N . ALA A 1 92 ? -15.365 6.374 13.544 1.00 60.47 92 ALA A N 1
ATOM 699 C CA . ALA A 1 92 ? -16.118 6.051 14.747 1.00 60.47 92 ALA A CA 1
ATOM 700 C C . ALA A 1 92 ? -16.735 7.351 15.289 1.00 60.47 92 ALA A C 1
ATOM 702 O O . ALA A 1 92 ? -16.015 8.276 15.671 1.00 60.47 92 ALA A O 1
ATOM 703 N N . ARG A 1 93 ? -18.070 7.468 15.288 1.00 59.78 93 ARG A N 1
ATOM 704 C CA . ARG A 1 93 ? -18.739 8.538 16.039 1.00 59.78 93 ARG A CA 1
ATOM 705 C C . ARG A 1 93 ? -18.714 8.142 17.508 1.00 59.78 93 ARG A C 1
ATOM 707 O O . ARG A 1 93 ? -19.500 7.302 17.933 1.00 59.78 93 ARG A O 1
ATOM 714 N N . LEU A 1 94 ? -17.821 8.757 18.273 1.00 58.78 94 LEU A N 1
ATOM 715 C CA . LEU A 1 94 ? -17.873 8.700 19.727 1.00 58.78 94 LEU A CA 1
ATOM 716 C C . LEU A 1 94 ? -19.077 9.535 20.175 1.00 58.78 94 LEU A C 1
ATOM 718 O O . LEU A 1 94 ? -19.006 10.760 20.240 1.00 58.78 94 LEU A O 1
ATOM 722 N N . SER A 1 95 ? -20.220 8.893 20.420 1.00 62.91 95 SER A N 1
ATOM 723 C CA . SER A 1 95 ? -21.305 9.553 21.142 1.00 62.91 95 SER A CA 1
ATOM 724 C C . SER A 1 95 ? -20.876 9.675 22.601 1.00 62.91 95 SER A C 1
ATOM 726 O O . SER A 1 95 ? -20.715 8.655 23.274 1.00 62.91 95 SER A O 1
ATOM 728 N N . LEU A 1 96 ? -20.702 10.901 23.095 1.00 67.62 96 LEU A N 1
ATOM 729 C CA . LEU A 1 96 ? -20.618 11.153 24.531 1.00 67.62 96 LEU A CA 1
ATOM 730 C C . LEU A 1 96 ? -21.895 10.597 25.168 1.00 67.62 96 LEU A C 1
ATOM 732 O O . LEU A 1 96 ? -22.997 11.083 24.908 1.00 67.62 96 LEU A O 1
ATOM 736 N N . LYS A 1 97 ? -21.759 9.534 25.965 1.00 66.50 97 LYS A N 1
ATOM 737 C CA . LYS A 1 97 ? -22.853 9.076 26.819 1.00 66.50 97 LYS A CA 1
ATOM 738 C C . LYS A 1 97 ? -23.116 10.212 27.802 1.00 66.50 97 LYS A C 1
ATOM 740 O O . LYS A 1 97 ? -22.228 10.578 28.565 1.00 66.50 97 LYS A O 1
ATOM 745 N N . LYS A 1 98 ? -24.309 10.804 27.744 1.00 64.69 98 LYS A N 1
ATOM 746 C CA . LYS A 1 98 ? -24.747 11.787 28.735 1.00 64.69 98 LYS A CA 1
ATOM 747 C C . LYS A 1 98 ? -24.834 11.065 30.079 1.00 64.69 98 LYS A C 1
ATOM 749 O O . LYS A 1 98 ? -25.684 10.193 30.242 1.00 64.69 98 LYS A O 1
ATOM 754 N N . THR A 1 99 ? -23.925 11.381 30.992 1.00 64.94 99 THR A N 1
ATOM 755 C CA . THR A 1 99 ? -23.992 10.934 32.385 1.00 64.94 99 THR A CA 1
ATOM 756 C C . THR A 1 99 ? -25.282 11.492 32.990 1.00 64.94 99 THR A C 1
ATOM 758 O O . THR A 1 99 ? -25.559 12.683 32.825 1.00 64.94 99 THR A O 1
ATOM 761 N N . ARG A 1 100 ? -26.105 10.623 33.585 1.00 56.47 100 ARG A N 1
ATOM 762 C CA . ARG A 1 100 ? -27.307 11.012 34.330 1.00 56.47 100 ARG A CA 1
ATOM 763 C C . ARG A 1 100 ? -26.951 11.204 35.794 1.00 56.47 100 ARG A C 1
ATOM 765 O O . ARG A 1 100 ? -26.109 10.413 36.269 1.00 56.47 100 ARG A O 1
#

Secondary structure (DSSP, 8-state):
-----S-HHHHHHHHHHHHHHTHHHHH-----PPPPSS-HHHHHHHHHHHHHS---HHHHHHHHHHHHSS-SS-HHHHHHHHHHTT--------------

Radius of gyration: 23.27 Å; chains: 1; bounding box: 40×27×84 Å

pLDDT: mean 79.66, std 12.22, range [42.22, 91.94]

Sequence (100 aa):
MRQDACSVRVIYNWVHTWHDFGIAGLLGGHAGGRYLAMTPEMIATAVEIACSESLTLARIALGVEEKHGPLPCTLETLAKTLKKQGLTYKRARLSLKKTR

Foldseek 3Di:
DDDDPDDPVVVVQCVVLCVVPNPCSVVVDPPDDDPLLDDPVLLVQLLVVVVVDLDDLVVSLVSSCVVPNHRSDDSVSNVVSCVVVVDDRDDDPPDDDPDD

Organism: Xenorhabdus bovienii (NCBI:txid40576)